Protein AF-A0A6C0J7R6-F1 (afdb_monomer)

Solvent-accessible surface area (backbone atoms only — not comparable to full-atom values): 5896 Å² total; per-residue (Å²): 75,39,37,36,39,24,44,80,94,34,68,48,23,51,50,45,50,52,54,37,61,77,65,73,53,64,64,44,81,42,80,46,54,79,89,48,46,66,60,50,27,64,76,67,74,39,95,66,68,17,42,32,33,38,44,53,92,96,43,79,41,82,62,41,39,40,67,48,50,52,50,51,51,50,51,54,53,52,58,74,71,48,97,60,61,67,69,58,56,56,53,53,55,55,60,58,68,71,66,70,80,128

Sequence (102 aa):
MFYVYSLKHCPYSISAVDVLERSGLRYKNIMVAQKDKSKYCKKHKMNTFPQIFYKKDKKMYKIGGCSDLLELFKLCKYLNTLPFKNELVFSLAKTFKRKKIN

Radius of gyration: 16.1 Å; Cα contacts (8 Å, |Δi|>4): 123; chains: 1; bounding box: 30×35×40 Å

Foldseek 3Di:
DKEWEAEPPDPQSVLQVVVCVVVVHDYDYHYDYPVCLVVVCVVLVHNDDGFMWDDDDPDIHGQHTSVSSVVVVVVVVVCVPDPDDPVVVVVVVVVVVVPPPD

pLDDT: mean 93.52, std 10.5, range [44.56, 98.69]

InterPro domains:
  IPR002109 Glutaredoxin [PF00462] (4-55)
  IPR036249 Thioredoxin-like superfamily [SSF52833] (3-73)

Organism: NCBI:txid1070528

Mean predicted aligned error: 4.41 Å

Nearest PDB structures (foldseek):
  3grx-assembly1_A  TM=7.916E-01  e=8.575E-05  Escherichia coli
  2caq-assembly1_A-2  TM=7.338E-01  e=6.503E-03  Schistosoma haematobium
  1u3i-assembly1_A-2  TM=6.625E-01  e=7.966E-03  Schistosoma mansoni
  8bhz-assembly1_A-2  TM=6.009E-01  e=1.117E-02  Schistosoma haematobium
  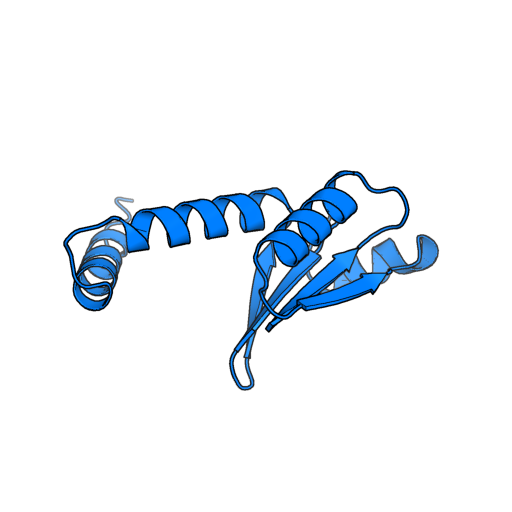3kmo-assembly1_A  TM=6.299E-01  e=2.351E-02  Homo sapiens

Structure (mmCIF, N/CA/C/O backbone):
data_AF-A0A6C0J7R6-F1
#
_entry.id   AF-A0A6C0J7R6-F1
#
loop_
_atom_site.group_PDB
_atom_site.id
_atom_site.type_symbol
_atom_site.label_atom_id
_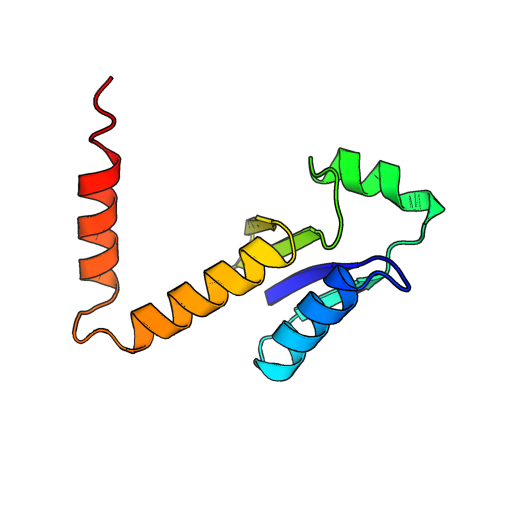atom_site.label_alt_id
_atom_site.label_comp_id
_atom_site.label_asym_id
_atom_site.label_entity_id
_atom_site.label_seq_id
_atom_site.pdbx_PDB_ins_code
_atom_site.Cartn_x
_atom_site.Cartn_y
_atom_site.Cartn_z
_atom_site.occupancy
_atom_site.B_iso_or_equiv
_atom_site.auth_seq_id
_atom_site.auth_comp_id
_atom_site.auth_asym_id
_atom_site.auth_atom_id
_atom_site.pdbx_PDB_model_num
ATOM 1 N N . MET A 1 1 ? -9.452 1.198 -3.781 1.00 96.00 1 MET A N 1
ATOM 2 C CA . MET A 1 1 ? -8.859 0.119 -4.614 1.00 96.00 1 MET A CA 1
ATOM 3 C C . MET A 1 1 ? -7.352 0.295 -4.649 1.00 96.00 1 MET A C 1
ATOM 5 O O . MET A 1 1 ? -6.901 1.416 -4.867 1.00 96.00 1 MET A O 1
ATOM 9 N N . PHE A 1 2 ? -6.585 -0.769 -4.429 1.00 98.38 2 PHE A N 1
ATOM 10 C CA . PHE A 1 2 ? -5.120 -0.709 -4.445 1.00 98.38 2 PHE A CA 1
ATOM 11 C C . PHE A 1 2 ? -4.555 -0.760 -5.868 1.00 98.38 2 PHE A C 1
ATOM 13 O O . PHE A 1 2 ? -5.110 -1.411 -6.747 1.00 98.38 2 PHE A O 1
ATOM 20 N N . TYR A 1 3 ? -3.442 -0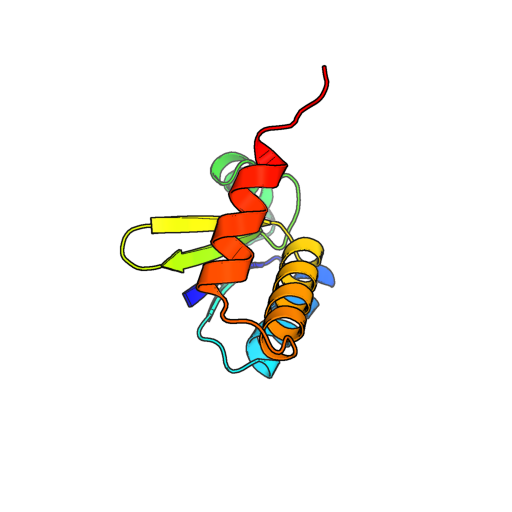.072 -6.091 1.00 98.62 3 TYR A N 1
ATOM 21 C CA . TYR A 1 3 ? -2.614 -0.175 -7.289 1.00 98.62 3 TYR A CA 1
ATOM 22 C C . TYR A 1 3 ? -1.210 -0.553 -6.838 1.00 98.62 3 TYR A C 1
ATOM 24 O O . TYR A 1 3 ? -0.589 0.192 -6.080 1.00 98.62 3 TYR A O 1
ATOM 32 N N . VAL A 1 4 ? -0.728 -1.700 -7.301 1.00 98.62 4 VAL A N 1
ATOM 33 C CA . VAL A 1 4 ? 0.581 -2.244 -6.937 1.00 98.62 4 VAL A CA 1
ATOM 34 C C . VAL A 1 4 ? 1.428 -2.276 -8.191 1.00 98.62 4 VAL A C 1
ATOM 36 O O . VAL A 1 4 ? 1.142 -3.039 -9.106 1.00 98.62 4 VAL A O 1
ATOM 39 N N . TYR A 1 5 ? 2.455 -1.439 -8.253 1.00 98.69 5 TYR A N 1
ATOM 40 C CA . TYR A 1 5 ? 3.480 -1.571 -9.280 1.00 98.69 5 TYR A CA 1
ATOM 41 C C . TYR A 1 5 ? 4.521 -2.557 -8.763 1.00 98.69 5 TYR A C 1
ATOM 43 O O . TYR A 1 5 ? 5.137 -2.307 -7.725 1.00 98.69 5 TYR A O 1
ATOM 51 N N . SER A 1 6 ? 4.686 -3.667 -9.473 1.00 98.25 6 SER A N 1
ATOM 52 C CA . SER A 1 6 ? 5.461 -4.839 -9.050 1.00 98.25 6 SER A CA 1
ATOM 53 C C . SER A 1 6 ? 6.602 -5.112 -10.018 1.00 98.25 6 SER A C 1
ATOM 55 O O . SER A 1 6 ? 6.472 -4.834 -11.207 1.00 98.25 6 SER A O 1
ATOM 57 N N . LEU A 1 7 ? 7.697 -5.700 -9.537 1.00 97.88 7 LEU A N 1
ATOM 58 C CA . LEU A 1 7 ? 8.737 -6.263 -10.405 1.00 97.88 7 LEU A CA 1
ATOM 59 C C . LEU A 1 7 ? 8.624 -7.788 -10.457 1.00 97.88 7 LEU A C 1
ATOM 61 O O . LEU A 1 7 ? 8.321 -8.433 -9.449 1.00 97.88 7 LEU A O 1
ATOM 65 N N . LYS A 1 8 ? 8.924 -8.367 -11.625 1.00 95.62 8 LYS A N 1
ATOM 66 C CA . LYS A 1 8 ? 8.990 -9.824 -11.800 1.00 95.62 8 LYS A CA 1
ATOM 67 C C . LYS A 1 8 ? 10.073 -10.402 -10.878 1.00 95.62 8 LYS A C 1
ATOM 69 O O . LYS A 1 8 ? 11.147 -9.821 -10.764 1.00 95.62 8 LYS A O 1
ATOM 74 N N . HIS A 1 9 ? 9.787 -11.534 -10.233 1.00 94.19 9 HIS A N 1
ATOM 75 C CA . HIS A 1 9 ? 10.698 -12.230 -9.308 1.00 94.19 9 HIS A CA 1
ATOM 76 C C . HIS A 1 9 ? 11.167 -11.403 -8.093 1.00 94.19 9 HIS A C 1
ATOM 78 O O . HIS A 1 9 ? 12.147 -11.759 -7.450 1.00 94.19 9 HIS A O 1
ATOM 84 N N . CYS A 1 10 ? 10.478 -10.311 -7.744 1.00 96.44 10 CYS A N 1
ATOM 85 C CA . CYS A 1 10 ? 10.778 -9.549 -6.533 1.00 96.44 10 CYS A CA 1
ATOM 86 C C . CYS A 1 10 ? 9.988 -10.114 -5.337 1.00 96.44 10 CYS A C 1
ATOM 88 O O . CYS A 1 10 ? 8.758 -9.996 -5.342 1.00 96.44 10 CYS A O 1
ATOM 90 N N . PRO A 1 11 ? 10.646 -10.645 -4.283 1.00 97.62 11 PRO A N 1
ATOM 91 C CA . PRO A 1 11 ? 9.957 -11.240 -3.133 1.00 97.62 11 PRO A CA 1
ATOM 92 C C . PRO A 1 11 ? 8.985 -10.278 -2.441 1.00 97.62 11 PRO A C 1
ATOM 94 O O . PRO A 1 11 ? 7.862 -10.650 -2.116 1.00 97.62 11 PRO A O 1
ATOM 97 N N . TYR A 1 12 ? 9.369 -9.007 -2.294 1.00 98.19 12 TYR A N 1
ATOM 98 C CA . TYR A 1 12 ? 8.500 -7.983 -1.707 1.00 98.19 12 TYR A CA 1
ATOM 99 C C . TYR A 1 12 ? 7.284 -7.661 -2.579 1.00 98.19 12 TYR A C 1
ATOM 101 O O . TYR A 1 12 ? 6.228 -7.319 -2.056 1.00 98.19 12 TYR A O 1
ATOM 109 N N . SER A 1 13 ? 7.419 -7.756 -3.907 1.00 98.12 13 SER A N 1
ATOM 110 C CA . SER A 1 13 ? 6.284 -7.545 -4.813 1.00 98.12 13 SER A CA 1
ATOM 111 C C . SER A 1 13 ? 5.303 -8.712 -4.737 1.00 98.12 13 SER A C 1
ATOM 113 O O . SER A 1 13 ? 4.102 -8.478 -4.672 1.00 98.12 13 SER A O 1
ATOM 115 N N . ILE A 1 14 ? 5.817 -9.946 -4.683 1.00 98.25 14 ILE A N 1
ATOM 116 C CA . ILE A 1 14 ? 5.007 -11.158 -4.495 1.00 98.25 14 ILE A CA 1
ATOM 117 C C . ILE A 1 14 ? 4.256 -11.073 -3.164 1.00 98.25 14 ILE A C 1
ATOM 119 O O . ILE A 1 14 ? 3.035 -11.135 -3.150 1.00 98.25 14 ILE A O 1
ATOM 123 N N . SER A 1 15 ? 4.966 -10.797 -2.067 1.00 98.12 15 SER A N 1
ATOM 124 C CA . SER A 1 15 ? 4.369 -10.681 -0.731 1.00 98.12 15 SER A CA 1
ATOM 125 C C . SER A 1 15 ? 3.264 -9.619 -0.659 1.00 98.12 15 SER A C 1
ATOM 127 O O . SER A 1 15 ? 2.186 -9.880 -0.130 1.00 98.12 15 SER A O 1
ATOM 129 N N . ALA A 1 16 ? 3.474 -8.433 -1.243 1.00 98.12 16 ALA A N 1
ATOM 130 C CA . ALA A 1 16 ? 2.445 -7.392 -1.253 1.00 98.12 16 ALA A CA 1
ATOM 131 C C . ALA A 1 16 ? 1.189 -7.795 -2.043 1.00 98.12 16 ALA A C 1
ATOM 133 O O . ALA A 1 16 ? 0.077 -7.468 -1.626 1.00 98.12 16 ALA A O 1
ATOM 134 N N . VAL A 1 17 ? 1.357 -8.493 -3.172 1.00 98.12 17 VAL A N 1
ATOM 135 C CA . VAL A 1 17 ? 0.236 -9.016 -3.967 1.00 98.12 17 VAL A CA 1
ATOM 136 C C . VAL A 1 17 ? -0.497 -10.115 -3.199 1.00 98.12 17 VAL A C 1
ATOM 138 O O . VAL A 1 17 ? -1.714 -10.030 -3.070 1.00 98.12 17 VAL A O 1
ATOM 141 N N . ASP A 1 18 ? 0.223 -11.064 -2.602 1.00 97.88 18 ASP A N 1
ATOM 142 C CA . ASP A 1 18 ? -0.360 -12.153 -1.808 1.00 97.88 18 ASP A CA 1
ATOM 143 C C . ASP A 1 18 ? -1.177 -11.629 -0.623 1.00 97.88 18 ASP A C 1
ATOM 145 O O . ASP A 1 18 ? -2.261 -12.132 -0.329 1.00 97.88 18 ASP A O 1
ATOM 149 N N . VAL A 1 19 ? -0.678 -10.600 0.067 1.00 97.19 19 VAL A N 1
ATOM 150 C CA . VAL A 1 19 ? -1.391 -9.957 1.181 1.00 97.19 19 VAL A CA 1
ATOM 151 C C . VAL A 1 19 ? -2.698 -9.324 0.710 1.00 97.19 19 VAL A C 1
ATOM 153 O O . VAL A 1 19 ? -3.713 -9.432 1.401 1.00 97.19 19 VAL A O 1
ATOM 156 N N . LEU A 1 20 ? -2.692 -8.672 -0.455 1.00 97.62 20 LEU A N 1
ATOM 157 C CA . LEU A 1 20 ? -3.895 -8.069 -1.028 1.00 97.62 20 LEU A CA 1
ATOM 158 C C . LEU A 1 20 ? -4.893 -9.129 -1.492 1.00 97.62 20 LEU A C 1
ATOM 160 O O . LEU A 1 20 ? -6.070 -9.013 -1.154 1.00 97.62 20 LEU A O 1
ATOM 164 N N . GLU A 1 21 ? -4.425 -10.181 -2.159 1.00 97.12 21 GLU A N 1
ATOM 165 C CA . GLU A 1 21 ? -5.249 -11.317 -2.579 1.00 97.12 21 GLU A CA 1
ATOM 166 C C . GLU A 1 21 ? -5.947 -11.964 -1.374 1.00 97.12 21 GLU A C 1
ATOM 168 O O . GLU A 1 21 ? -7.173 -12.030 -1.315 1.00 97.12 21 GLU A O 1
ATOM 173 N N . ARG A 1 22 ? -5.182 -12.320 -0.330 1.00 96.94 22 ARG A N 1
ATOM 174 C CA . ARG A 1 22 ? -5.716 -12.935 0.902 1.00 96.94 22 ARG A CA 1
ATOM 175 C C . ARG A 1 22 ? -6.664 -12.025 1.681 1.00 96.94 22 ARG A C 1
ATOM 177 O O . ARG A 1 22 ? -7.441 -12.514 2.494 1.00 96.94 22 ARG A O 1
ATOM 184 N N . SER A 1 23 ? -6.585 -10.710 1.485 1.00 94.75 23 SER A N 1
ATOM 185 C CA . SER A 1 23 ? -7.474 -9.759 2.160 1.00 94.75 23 SER A CA 1
ATOM 186 C C . SER A 1 23 ? -8.849 -9.619 1.505 1.00 94.75 23 SER A C 1
ATOM 188 O O . SER A 1 23 ? -9.733 -9.007 2.101 1.00 94.75 23 SER A O 1
ATOM 190 N N . GLY A 1 24 ? -9.028 -10.111 0.272 1.00 95.19 24 GLY A N 1
ATOM 191 C CA . GLY A 1 24 ? -10.250 -9.905 -0.515 1.00 95.19 24 GLY A CA 1
ATOM 192 C C . GLY A 1 24 ? -10.476 -8.452 -0.965 1.00 95.19 24 GLY A C 1
ATOM 193 O O . GLY A 1 24 ? -11.532 -8.117 -1.505 1.00 95.19 24 GLY A O 1
ATOM 194 N N . LEU A 1 25 ? -9.508 -7.553 -0.748 1.00 95.25 25 LEU A N 1
ATOM 195 C CA . LEU A 1 25 ? -9.613 -6.152 -1.145 1.00 95.25 25 LEU A CA 1
ATOM 196 C C . LEU A 1 25 ? -9.329 -5.994 -2.638 1.00 95.25 25 LEU A C 1
ATOM 198 O O . LEU A 1 25 ? -8.341 -6.497 -3.162 1.00 95.25 25 LEU A O 1
ATOM 202 N N . ARG A 1 26 ? -10.148 -5.191 -3.327 1.00 97.19 26 ARG A N 1
ATOM 203 C CA . ARG A 1 26 ? -9.931 -4.883 -4.748 1.00 97.19 26 ARG A CA 1
ATOM 204 C C . ARG A 1 26 ? -8.563 -4.234 -4.966 1.00 97.19 26 ARG A C 1
ATOM 206 O O . ARG A 1 26 ? -8.284 -3.157 -4.413 1.00 97.19 26 ARG A O 1
ATOM 213 N N . TYR A 1 27 ? -7.773 -4.818 -5.860 1.00 98.44 27 TYR A N 1
ATOM 214 C CA . TYR A 1 27 ? -6.481 -4.289 -6.273 1.00 98.44 27 TYR A CA 1
ATOM 215 C C . TYR A 1 27 ? -6.229 -4.479 -7.775 1.00 98.44 27 TYR A C 1
ATOM 217 O O . TYR A 1 27 ? -6.871 -5.287 -8.438 1.00 98.44 27 TYR A O 1
ATOM 225 N N . LYS A 1 28 ? -5.289 -3.700 -8.314 1.00 98.44 28 LYS A N 1
ATOM 226 C CA . LYS A 1 28 ? -4.729 -3.850 -9.657 1.00 98.44 28 LYS A CA 1
ATOM 227 C C . LYS A 1 28 ? -3.219 -4.025 -9.543 1.00 98.44 28 LYS A C 1
ATOM 229 O O . LYS A 1 28 ? -2.537 -3.117 -9.062 1.00 98.44 28 LYS A O 1
ATOM 234 N N . ASN A 1 29 ? -2.702 -5.154 -10.017 1.00 98.19 29 ASN A N 1
ATOM 235 C CA . ASN A 1 29 ? -1.265 -5.379 -10.157 1.00 98.19 29 ASN A CA 1
ATOM 236 C C . ASN A 1 29 ? -0.784 -4.871 -11.524 1.00 98.19 29 ASN A C 1
ATOM 238 O O . ASN A 1 29 ? -1.319 -5.254 -12.563 1.00 98.19 29 ASN A O 1
ATOM 242 N N . ILE A 1 30 ? 0.213 -3.993 -11.527 1.00 98.44 30 ILE A N 1
ATOM 243 C CA . ILE A 1 30 ? 0.893 -3.493 -12.719 1.00 98.44 30 ILE A CA 1
ATOM 244 C C . ILE A 1 30 ? 2.303 -4.068 -12.706 1.00 98.44 30 ILE A C 1
ATOM 246 O O . ILE A 1 30 ? 3.175 -3.592 -11.977 1.00 98.44 30 ILE A O 1
ATOM 250 N N . MET A 1 31 ? 2.527 -5.091 -13.527 1.00 98.25 31 MET A N 1
ATOM 251 C CA . MET A 1 31 ? 3.850 -5.681 -13.693 1.00 98.25 31 MET A CA 1
ATOM 252 C C . MET A 1 31 ? 4.745 -4.719 -14.481 1.00 98.25 31 MET A C 1
ATOM 254 O O . MET A 1 31 ? 4.514 -4.455 -15.660 1.00 98.25 31 MET A O 1
ATOM 258 N N . VAL A 1 32 ? 5.758 -4.172 -13.818 1.00 97.94 32 VAL A N 1
ATOM 259 C CA . VAL A 1 32 ? 6.734 -3.259 -14.410 1.00 97.94 32 VAL A CA 1
ATOM 260 C C . VAL A 1 32 ? 7.885 -4.075 -14.985 1.00 97.94 32 VAL A C 1
ATOM 262 O O . VAL A 1 32 ? 8.509 -4.881 -14.293 1.00 97.94 32 VAL A O 1
ATOM 265 N N . ALA A 1 33 ? 8.177 -3.860 -16.267 1.00 97.44 33 ALA A N 1
ATOM 266 C CA . ALA A 1 33 ? 9.349 -4.446 -16.896 1.00 97.44 33 ALA A CA 1
ATOM 267 C C . ALA A 1 33 ? 10.628 -3.863 -16.279 1.00 97.44 33 ALA A C 1
ATOM 269 O O . ALA A 1 33 ? 10.692 -2.673 -15.966 1.00 97.44 33 ALA A O 1
ATOM 270 N N . GLN A 1 34 ? 11.680 -4.676 -16.163 1.00 95.25 34 GLN A N 1
ATOM 271 C CA . GLN A 1 34 ? 12.937 -4.254 -15.535 1.00 95.25 34 GLN A CA 1
ATOM 272 C C . GLN A 1 34 ? 13.530 -2.991 -16.188 1.00 95.25 34 GLN A C 1
ATOM 274 O O . GLN A 1 34 ? 14.014 -2.104 -15.485 1.00 95.25 34 GLN A O 1
ATOM 279 N N . LYS A 1 35 ? 13.410 -2.864 -17.518 1.00 97.12 35 LYS A N 1
ATOM 280 C CA . LYS A 1 35 ? 13.835 -1.680 -18.287 1.00 97.12 35 LYS A CA 1
ATOM 281 C C . LYS A 1 35 ? 13.112 -0.386 -17.887 1.00 97.12 35 LYS A C 1
ATOM 283 O O . LYS A 1 35 ? 13.688 0.692 -17.964 1.00 97.12 35 LYS A O 1
ATOM 288 N N . ASP A 1 36 ? 11.875 -0.488 -17.402 1.00 97.69 36 ASP A N 1
ATOM 289 C CA . ASP A 1 36 ? 11.042 0.651 -17.008 1.00 97.69 36 ASP A CA 1
ATOM 290 C C . ASP A 1 36 ? 11.175 1.005 -15.517 1.00 97.69 36 ASP A C 1
ATOM 292 O O . ASP A 1 36 ? 10.592 1.993 -15.061 1.00 97.69 36 ASP A O 1
ATOM 296 N N . LYS A 1 37 ? 11.963 0.246 -14.741 1.00 96.38 37 LYS A N 1
ATOM 297 C CA . LYS A 1 37 ? 12.141 0.449 -13.292 1.00 96.38 37 LYS A CA 1
ATOM 298 C C . LYS A 1 37 ? 12.476 1.906 -12.953 1.00 96.38 37 LYS A C 1
ATOM 300 O O . LYS A 1 37 ? 11.797 2.522 -12.134 1.00 96.38 37 LYS A O 1
ATOM 305 N N . SER A 1 38 ? 13.483 2.477 -13.620 1.00 97.19 38 SER A N 1
ATOM 306 C CA . SER A 1 38 ? 13.944 3.854 -13.374 1.00 97.19 38 SER A CA 1
ATOM 307 C C . SER A 1 38 ? 12.860 4.900 -13.667 1.00 97.19 38 SER A C 1
ATOM 309 O O . SER A 1 38 ? 12.663 5.834 -12.887 1.00 97.19 38 SER A O 1
ATOM 311 N N . LYS A 1 39 ? 12.085 4.706 -14.743 1.00 97.88 39 LYS A N 1
ATOM 312 C CA . LYS A 1 39 ? 10.968 5.585 -15.121 1.00 97.88 39 LYS A CA 1
ATOM 313 C C . LYS A 1 39 ? 9.920 5.658 -14.014 1.00 97.88 39 LYS A C 1
ATOM 315 O O . LYS A 1 39 ? 9.500 6.751 -13.636 1.00 97.88 39 LYS A O 1
ATOM 320 N N . TYR A 1 40 ? 9.515 4.510 -13.477 1.00 97.75 40 TYR A N 1
ATOM 321 C CA . TYR A 1 40 ? 8.521 4.450 -12.406 1.00 97.75 40 TYR A CA 1
ATOM 322 C C . TYR A 1 40 ? 9.062 4.975 -11.076 1.00 97.75 40 TYR A C 1
ATOM 324 O O . TYR A 1 40 ? 8.361 5.740 -10.416 1.00 97.75 40 TYR A O 1
ATOM 332 N N . CYS A 1 41 ? 10.319 4.679 -10.728 1.00 97.50 41 CYS A N 1
ATOM 333 C CA . CYS A 1 41 ? 10.967 5.266 -9.554 1.00 97.50 41 CYS A CA 1
ATOM 334 C C . CYS A 1 41 ? 10.934 6.804 -9.581 1.00 97.50 41 CYS A C 1
ATOM 336 O O . CYS A 1 41 ? 10.487 7.435 -8.619 1.00 97.50 41 CYS A O 1
ATOM 338 N N . LYS A 1 42 ? 11.314 7.412 -10.715 1.00 97.88 42 LYS A N 1
ATOM 339 C CA . LYS A 1 42 ? 11.249 8.870 -10.914 1.00 97.88 42 LYS A CA 1
ATOM 340 C C . LYS A 1 42 ? 9.812 9.388 -10.841 1.00 97.88 42 LYS A C 1
ATOM 342 O O . LYS A 1 42 ? 9.534 10.317 -10.087 1.00 97.88 42 LYS A O 1
ATOM 347 N N . LYS A 1 43 ? 8.885 8.757 -11.572 1.00 97.44 43 LYS A N 1
ATOM 348 C CA . LYS A 1 43 ? 7.467 9.156 -11.624 1.00 97.44 43 LYS A CA 1
ATOM 349 C C . LYS A 1 43 ? 6.809 9.158 -10.241 1.00 97.44 43 LYS A C 1
ATOM 351 O O . LYS A 1 43 ? 6.027 10.051 -9.932 1.00 97.44 43 LYS A O 1
ATOM 356 N N . HIS A 1 44 ? 7.099 8.154 -9.421 1.00 97.50 44 HIS A N 1
ATOM 357 C CA . HIS A 1 44 ? 6.443 7.936 -8.130 1.00 97.50 44 HIS A CA 1
ATOM 358 C C . HIS A 1 44 ? 7.222 8.501 -6.937 1.00 97.50 44 HIS A C 1
ATOM 360 O O . HIS A 1 44 ? 6.738 8.439 -5.802 1.00 97.50 44 HIS A O 1
ATOM 366 N N . LYS A 1 45 ? 8.413 9.067 -7.181 1.00 97.31 45 LYS A N 1
ATOM 367 C CA . LYS A 1 45 ? 9.329 9.555 -6.140 1.00 97.31 45 LYS A CA 1
ATOM 368 C C . LYS A 1 45 ? 9.568 8.465 -5.085 1.00 97.31 45 LYS A C 1
ATOM 370 O O . LYS A 1 45 ? 9.315 8.652 -3.891 1.00 97.31 45 LYS A O 1
ATOM 375 N N . MET A 1 46 ? 9.934 7.277 -5.559 1.00 96.62 46 MET A N 1
ATOM 376 C CA . MET A 1 46 ? 10.222 6.080 -4.764 1.00 96.62 46 MET A CA 1
ATOM 377 C C . MET A 1 46 ? 11.427 5.368 -5.365 1.00 96.62 46 MET A C 1
ATOM 379 O O . MET A 1 46 ? 11.545 5.301 -6.581 1.00 96.62 46 MET A O 1
ATOM 383 N N . ASN A 1 47 ? 12.290 4.796 -4.529 1.00 94.81 47 ASN A N 1
ATOM 384 C CA . ASN A 1 47 ? 13.520 4.149 -5.003 1.00 94.81 47 ASN A CA 1
ATOM 385 C C . ASN A 1 47 ? 13.396 2.622 -5.113 1.00 94.81 47 ASN A C 1
ATOM 387 O O . ASN A 1 47 ? 14.256 1.966 -5.699 1.00 94.81 47 ASN A O 1
ATOM 391 N N . THR A 1 48 ? 12.325 2.049 -4.564 1.00 95.56 48 THR A N 1
ATOM 392 C CA . THR A 1 48 ? 12.137 0.604 -4.412 1.00 95.56 48 THR A CA 1
ATOM 393 C C . THR A 1 48 ? 10.800 0.145 -4.988 1.00 95.56 48 THR A C 1
ATOM 395 O O . THR A 1 48 ? 9.957 0.959 -5.367 1.00 95.56 48 THR A O 1
ATOM 398 N N . PHE A 1 49 ? 10.647 -1.174 -5.099 1.00 97.94 49 PHE A N 1
ATOM 399 C CA . PHE A 1 49 ? 9.412 -1.862 -5.462 1.00 97.94 49 PHE A CA 1
ATOM 400 C C . PHE A 1 49 ? 9.071 -2.891 -4.369 1.00 97.94 49 PHE A C 1
ATOM 402 O O . PHE A 1 49 ? 9.998 -3.410 -3.743 1.00 97.94 49 PHE A O 1
ATOM 409 N N . PRO A 1 50 ? 7.785 -3.215 -4.145 1.00 98.44 50 PRO A N 1
ATOM 410 C CA . PRO A 1 50 ? 6.615 -2.698 -4.857 1.00 98.44 50 PRO A CA 1
ATOM 411 C C . PRO A 1 50 ? 6.350 -1.221 -4.544 1.00 98.44 50 PRO A C 1
ATOM 413 O O . PRO A 1 50 ? 6.793 -0.708 -3.521 1.00 98.44 50 PRO A O 1
ATOM 416 N N . GLN A 1 51 ? 5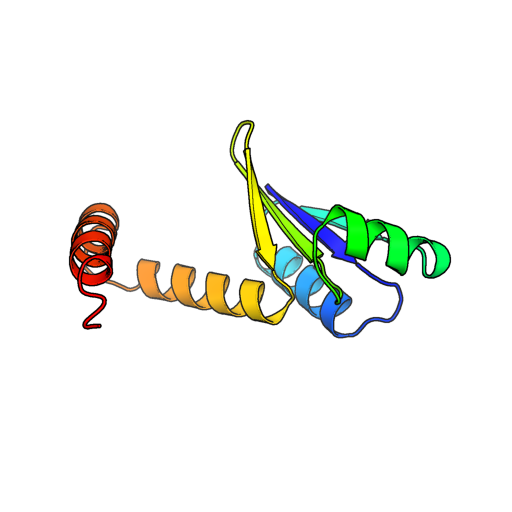.643 -0.532 -5.437 1.00 98.62 51 GLN A N 1
ATOM 417 C CA . GLN A 1 51 ? 5.177 0.839 -5.211 1.00 98.62 51 GLN A CA 1
ATOM 418 C C . GLN A 1 51 ? 3.659 0.818 -5.136 1.00 98.62 51 GLN A C 1
ATOM 420 O O . GLN A 1 51 ? 2.988 0.490 -6.118 1.00 98.62 51 GLN A O 1
ATOM 425 N N . ILE A 1 52 ? 3.128 1.122 -3.956 1.00 98.69 52 ILE A N 1
ATOM 426 C CA . ILE A 1 52 ? 1.735 0.861 -3.613 1.00 98.69 52 ILE A CA 1
ATOM 427 C C . ILE A 1 52 ? 0.996 2.177 -3.425 1.00 98.69 52 ILE A C 1
ATOM 429 O O . ILE A 1 52 ? 1.418 3.072 -2.686 1.00 98.69 52 ILE A O 1
ATOM 433 N N . PHE A 1 53 ? -0.150 2.262 -4.089 1.00 98.56 53 PHE A N 1
ATOM 434 C CA . PHE A 1 53 ? -1.068 3.385 -4.011 1.00 98.56 53 PHE A CA 1
ATOM 435 C C . PHE A 1 53 ? -2.473 2.897 -3.693 1.00 98.56 53 PHE A C 1
ATOM 437 O O . PHE A 1 53 ? -2.876 1.804 -4.092 1.00 98.56 53 PHE A O 1
ATOM 444 N N . TYR A 1 54 ? -3.250 3.743 -3.031 1.00 98.38 54 TYR A N 1
ATOM 445 C CA . TYR A 1 54 ? -4.667 3.521 -2.800 1.00 98.38 54 TYR A CA 1
ATOM 446 C C . TYR A 1 54 ? -5.484 4.594 -3.514 1.00 98.38 54 TYR A C 1
ATOM 448 O O . TYR A 1 54 ? -5.315 5.787 -3.266 1.00 98.38 54 TYR A O 1
ATOM 456 N N . LYS A 1 55 ? -6.384 4.173 -4.405 1.00 97.69 55 LYS A N 1
ATOM 457 C CA . LYS A 1 55 ? -7.368 5.055 -5.035 1.00 97.69 55 LYS A CA 1
ATOM 458 C C . LYS A 1 55 ? -8.623 5.116 -4.176 1.00 97.69 55 LYS A C 1
ATOM 460 O O . LYS A 1 55 ? -9.275 4.081 -3.982 1.00 97.69 55 LYS A O 1
ATOM 465 N N . LYS A 1 56 ? -8.972 6.323 -3.733 1.00 96.50 56 LYS A N 1
ATOM 466 C CA . LYS A 1 56 ? -10.263 6.654 -3.121 1.00 96.50 56 LYS A CA 1
ATOM 467 C C . LYS A 1 56 ? -10.843 7.854 -3.864 1.00 96.50 56 LYS A C 1
ATOM 469 O O . LYS A 1 56 ? -10.180 8.883 -3.992 1.00 96.50 56 LYS A O 1
ATOM 474 N N . ASP A 1 57 ? -12.047 7.692 -4.401 1.00 94.25 57 ASP A N 1
ATOM 475 C CA . ASP A 1 57 ? -12.709 8.683 -5.252 1.00 94.25 57 ASP A CA 1
ATOM 476 C C . ASP A 1 57 ? -11.804 9.117 -6.427 1.00 94.25 57 ASP A C 1
ATOM 478 O O . ASP A 1 57 ? -11.300 8.281 -7.188 1.00 94.25 57 ASP A O 1
ATOM 482 N N . LYS A 1 58 ? -11.559 10.425 -6.565 1.00 94.12 58 LYS A N 1
ATOM 483 C CA . LYS A 1 58 ? -10.666 11.014 -7.576 1.00 94.12 58 LYS A CA 1
ATOM 484 C C . LYS A 1 58 ? -9.220 11.193 -7.085 1.00 94.12 58 LYS A C 1
ATOM 486 O O . LYS A 1 58 ? -8.410 11.771 -7.804 1.00 94.12 58 LYS A O 1
ATOM 491 N N . LYS A 1 59 ? -8.876 10.720 -5.880 1.00 96.81 59 LYS A N 1
ATOM 492 C CA . LYS A 1 59 ? -7.558 10.928 -5.258 1.00 96.81 59 LYS A CA 1
ATOM 493 C C . LYS A 1 59 ? -6.755 9.629 -5.164 1.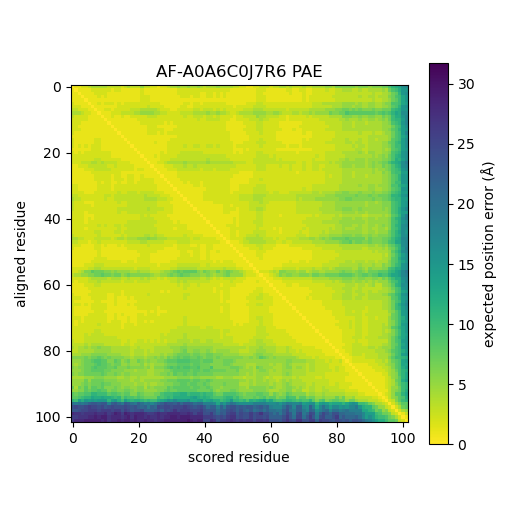00 96.81 59 LYS A C 1
ATOM 495 O O . LYS A 1 59 ? -7.277 8.564 -4.831 1.00 96.81 59 LYS A O 1
ATOM 500 N N . MET A 1 60 ? -5.459 9.745 -5.453 1.00 96.94 60 MET A N 1
ATOM 501 C CA . MET A 1 60 ? -4.468 8.687 -5.262 1.00 96.94 60 MET A CA 1
ATOM 502 C C . MET A 1 60 ? -3.639 8.993 -4.020 1.00 96.94 60 MET A C 1
ATOM 504 O O . MET A 1 60 ? -3.046 10.063 -3.912 1.00 96.94 60 MET A O 1
ATOM 508 N N . TYR A 1 61 ? -3.584 8.035 -3.106 1.00 97.94 61 TYR A N 1
ATOM 509 C CA . TYR A 1 61 ? -2.814 8.113 -1.873 1.00 97.94 61 TYR A CA 1
ATOM 510 C C . TYR A 1 61 ? -1.603 7.198 -2.001 1.00 97.94 61 TYR A C 1
ATOM 512 O O . TYR A 1 61 ? -1.754 6.012 -2.290 1.00 97.94 61 TYR A O 1
ATOM 520 N N . LYS A 1 62 ? -0.401 7.743 -1.810 1.00 97.94 62 LYS A N 1
ATOM 521 C CA . LYS A 1 62 ? 0.820 6.939 -1.723 1.00 97.94 62 LYS A CA 1
ATOM 522 C C . LYS A 1 62 ? 0.800 6.185 -0.397 1.00 97.94 62 LYS A C 1
ATOM 524 O O . LYS A 1 62 ? 0.706 6.822 0.647 1.00 97.94 62 LYS A O 1
ATOM 529 N N . ILE A 1 63 ? 0.868 4.858 -0.462 1.00 98.00 63 ILE A N 1
ATOM 530 C CA . ILE A 1 63 ? 0.998 4.002 0.722 1.00 98.00 63 ILE A CA 1
ATOM 531 C C . ILE A 1 63 ? 2.479 3.796 1.026 1.00 98.00 63 ILE A C 1
ATOM 533 O O . ILE A 1 63 ? 2.907 4.067 2.137 1.00 98.00 63 ILE A O 1
ATOM 537 N N . GLY A 1 64 ? 3.265 3.407 0.016 1.00 98.00 64 GLY A N 1
ATOM 538 C CA . GLY A 1 64 ? 4.686 3.105 0.178 1.00 98.00 64 GLY A CA 1
ATOM 539 C C . GLY A 1 64 ? 5.051 1.758 -0.440 1.00 98.00 64 GLY A C 1
ATOM 540 O O . GLY A 1 64 ? 4.541 1.415 -1.509 1.00 98.00 64 GLY A O 1
ATOM 541 N N . GLY A 1 65 ? 5.969 1.036 0.193 1.00 98.12 65 GLY A N 1
ATOM 542 C CA . GLY A 1 65 ? 6.388 -0.312 -0.173 1.00 98.12 65 GLY A CA 1
ATOM 543 C C . GLY A 1 65 ? 5.627 -1.411 0.569 1.00 98.12 65 GLY A C 1
ATOM 544 O O . GLY A 1 65 ? 4.587 -1.187 1.185 1.00 98.12 65 GLY A O 1
ATOM 545 N N . CYS A 1 66 ? 6.162 -2.633 0.504 1.00 98.12 66 CYS A N 1
ATOM 546 C CA . CYS A 1 66 ? 5.546 -3.806 1.131 1.00 98.12 66 CYS A CA 1
ATOM 547 C C . CYS A 1 66 ? 5.428 -3.668 2.661 1.00 98.12 66 CYS A C 1
ATOM 549 O O . CYS A 1 66 ? 4.409 -4.055 3.227 1.00 98.12 66 CYS A O 1
ATOM 551 N N . SER A 1 67 ? 6.441 -3.106 3.329 1.00 97.81 67 SER A N 1
ATOM 552 C CA . SER A 1 67 ? 6.425 -2.867 4.779 1.00 97.81 67 SER A CA 1
ATOM 553 C C . SER A 1 67 ? 5.299 -1.920 5.187 1.00 97.81 67 SER A C 1
ATOM 555 O O . SER A 1 67 ? 4.538 -2.240 6.096 1.00 97.81 67 SER A O 1
ATOM 557 N N . ASP A 1 68 ? 5.140 -0.815 4.456 1.00 98.12 68 ASP A N 1
ATOM 558 C CA . ASP A 1 68 ? 4.113 0.194 4.726 1.00 98.12 68 ASP A CA 1
ATOM 559 C C . ASP A 1 68 ? 2.700 -0.386 4.558 1.00 98.12 68 ASP A C 1
ATOM 561 O O . ASP A 1 68 ? 1.798 -0.097 5.343 1.00 98.12 68 ASP A O 1
ATOM 565 N N . LEU A 1 69 ? 2.499 -1.260 3.560 1.00 98.06 69 LEU A N 1
ATOM 566 C CA . LEU A 1 69 ? 1.232 -1.975 3.381 1.00 98.06 69 LEU A CA 1
ATOM 567 C C . LEU A 1 69 ? 0.926 -2.892 4.574 1.00 98.06 69 LEU A C 1
ATOM 569 O O . LEU A 1 69 ? -0.196 -2.885 5.084 1.00 98.06 69 LEU A O 1
ATOM 573 N N . LEU A 1 70 ? 1.908 -3.684 5.011 1.00 97.75 70 LEU A N 1
ATOM 574 C CA . LEU A 1 70 ? 1.747 -4.597 6.144 1.00 97.75 70 LEU A CA 1
ATOM 575 C C . LEU A 1 70 ? 1.443 -3.838 7.437 1.00 97.75 70 LEU A C 1
ATOM 577 O O . LEU A 1 70 ? 0.575 -4.254 8.203 1.00 97.75 70 LEU A O 1
ATOM 581 N N . GLU A 1 71 ? 2.131 -2.724 7.674 1.00 98.12 71 GLU A N 1
ATOM 582 C CA . GLU A 1 71 ? 1.884 -1.859 8.824 1.00 98.12 71 GLU A CA 1
ATOM 583 C C . GLU A 1 71 ? 0.485 -1.244 8.775 1.00 98.12 71 GLU A C 1
ATOM 585 O O . GLU A 1 71 ? -0.258 -1.336 9.753 1.00 98.12 71 GLU A O 1
ATOM 590 N N . LEU A 1 72 ? 0.063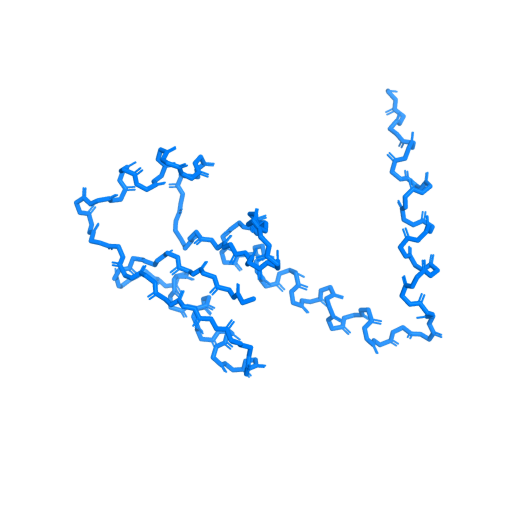 -0.722 7.619 1.00 96.88 72 LEU A N 1
ATOM 591 C CA . LEU A 1 72 ? -1.296 -0.215 7.433 1.00 96.88 72 LEU A CA 1
ATOM 592 C C . LEU A 1 72 ? -2.346 -1.286 7.755 1.00 96.88 72 LEU A C 1
ATOM 594 O O . LEU A 1 72 ? -3.328 -1.005 8.436 1.00 96.88 72 LEU A O 1
ATOM 598 N N . PHE A 1 73 ? -2.138 -2.526 7.311 1.00 96.50 73 PHE A N 1
ATOM 599 C CA . PHE A 1 73 ? -3.073 -3.621 7.580 1.00 96.50 73 PHE A CA 1
ATOM 600 C C . PHE A 1 73 ? -3.109 -3.990 9.062 1.00 96.50 73 PHE A C 1
ATOM 602 O O . PHE A 1 73 ? -4.190 -4.243 9.597 1.00 96.50 73 PHE A O 1
ATOM 609 N N . LYS A 1 74 ? -1.956 -3.990 9.741 1.00 96.38 74 LYS A N 1
ATOM 610 C CA . LYS A 1 74 ? -1.890 -4.170 11.198 1.00 96.38 74 LYS A CA 1
ATOM 611 C C . LYS A 1 74 ? -2.677 -3.076 11.917 1.00 96.38 74 LYS A C 1
ATOM 613 O O . LYS A 1 74 ? -3.489 -3.401 12.776 1.00 96.38 74 LYS A O 1
ATOM 618 N N . LEU A 1 75 ? -2.505 -1.813 11.524 1.00 94.25 75 LEU A N 1
ATOM 619 C CA . LEU A 1 75 ? -3.242 -0.684 12.096 1.00 94.25 75 LEU A CA 1
ATOM 620 C C . LEU A 1 75 ? -4.750 -0.805 11.862 1.00 94.25 75 LEU A C 1
ATOM 622 O O . LEU A 1 75 ? -5.521 -0.627 12.797 1.00 94.25 75 LEU A O 1
ATOM 626 N N . CYS A 1 76 ? -5.186 -1.160 10.650 1.00 93.44 76 CYS A N 1
ATOM 627 C CA . CYS A 1 76 ? -6.605 -1.377 10.363 1.00 93.44 76 CYS A CA 1
ATOM 628 C C . CYS A 1 76 ? -7.201 -2.500 11.220 1.00 93.44 76 CYS A C 1
ATOM 630 O O . CYS A 1 76 ? -8.290 -2.338 11.765 1.00 93.44 76 CYS A O 1
ATOM 632 N N . LYS A 1 77 ? -6.487 -3.622 11.372 1.00 93.00 77 LYS A N 1
ATOM 633 C CA . LYS A 1 77 ? -6.923 -4.721 12.245 1.00 93.00 77 LYS A CA 1
ATOM 634 C C . LYS A 1 77 ? -7.010 -4.272 13.697 1.00 93.00 77 LYS A C 1
ATOM 636 O O . LYS A 1 77 ? -8.017 -4.532 14.338 1.00 93.00 77 LYS A O 1
ATOM 641 N N . TYR A 1 78 ? -5.992 -3.567 14.185 1.00 93.31 78 TYR A N 1
ATOM 642 C CA . TYR A 1 78 ? -5.973 -3.050 15.547 1.00 93.31 78 TYR A CA 1
ATOM 643 C C . TYR A 1 78 ? -7.142 -2.094 15.811 1.00 93.31 78 TYR A C 1
ATOM 645 O O . TYR A 1 78 ? -7.866 -2.285 16.783 1.00 93.31 78 TYR A O 1
ATOM 653 N N . LEU A 1 79 ? -7.404 -1.136 14.915 1.00 92.44 79 LEU A N 1
ATOM 654 C CA . LEU A 1 79 ? -8.543 -0.217 15.036 1.00 92.44 79 LEU A CA 1
ATOM 655 C C . LEU A 1 79 ? -9.884 -0.957 15.151 1.00 92.44 79 LEU A C 1
ATOM 657 O O . LEU A 1 79 ? -10.715 -0.567 15.961 1.00 92.44 79 LEU A O 1
ATOM 661 N N . ASN A 1 80 ? -10.068 -2.059 14.418 1.00 89.56 80 ASN A N 1
ATOM 662 C CA . ASN A 1 80 ? -11.288 -2.871 14.493 1.00 89.56 80 ASN A CA 1
ATOM 663 C C . ASN A 1 80 ? -11.439 -3.655 15.810 1.00 89.56 80 ASN A C 1
ATOM 665 O O . ASN A 1 80 ? -12.520 -4.170 16.078 1.00 89.56 80 ASN A O 1
ATOM 669 N N . THR A 1 81 ? -10.377 -3.778 16.612 1.00 93.75 81 THR A N 1
ATOM 670 C CA . THR A 1 81 ? -10.429 -4.431 17.935 1.00 93.75 81 THR A CA 1
ATOM 671 C C . THR A 1 81 ? -10.694 -3.453 19.075 1.00 93.75 81 THR A C 1
ATOM 673 O O . THR A 1 81 ? -10.956 -3.879 20.198 1.00 93.75 81 THR A O 1
ATOM 676 N N . LEU A 1 82 ? -10.612 -2.145 18.816 1.00 92.31 82 LEU A N 1
ATOM 677 C CA . LEU A 1 82 ? -10.808 -1.138 19.849 1.00 92.31 82 LEU A CA 1
ATOM 678 C C . LEU A 1 82 ? -12.293 -1.016 20.222 1.00 92.31 82 LEU A C 1
ATOM 680 O O . LEU A 1 82 ? -13.149 -1.019 19.340 1.00 92.31 82 LEU A O 1
ATOM 684 N N . PRO A 1 83 ? -12.613 -0.789 21.509 1.00 95.44 83 PRO A N 1
ATOM 685 C CA . PRO A 1 83 ? -13.986 -0.534 21.948 1.00 95.44 83 PRO A CA 1
ATOM 686 C C . PRO A 1 83 ? -14.465 0.889 21.603 1.00 95.44 83 PRO A C 1
ATOM 688 O O . PRO A 1 83 ? -15.578 1.282 21.949 1.00 95.44 83 PRO A O 1
ATOM 691 N N . PHE A 1 84 ? -13.617 1.696 20.962 1.00 94.00 84 PHE A N 1
ATOM 692 C CA . PHE A 1 84 ? -13.865 3.107 20.695 1.00 94.00 84 PHE A CA 1
ATOM 693 C C . PHE A 1 84 ? -14.321 3.335 19.257 1.00 94.00 84 PHE A C 1
ATOM 695 O O . PHE A 1 84 ? -13.835 2.703 18.322 1.00 94.00 84 PHE A O 1
ATOM 702 N N . LYS A 1 85 ? -15.192 4.330 19.066 1.00 92.31 85 LYS A N 1
ATOM 703 C CA . LYS A 1 85 ? -15.561 4.800 17.727 1.00 92.31 85 LYS A CA 1
ATOM 704 C C . LYS A 1 85 ? -14.338 5.371 17.005 1.00 92.31 85 LYS A C 1
ATOM 706 O O . LYS A 1 85 ? -13.614 6.202 17.561 1.00 92.31 85 LYS A O 1
ATOM 711 N N . ASN A 1 86 ? -14.149 4.981 15.746 1.00 90.12 86 ASN A N 1
ATOM 712 C CA . ASN A 1 86 ? -13.024 5.422 14.919 1.00 90.12 86 ASN A CA 1
ATOM 713 C C . ASN A 1 86 ? -12.936 6.955 14.816 1.00 90.12 86 ASN A C 1
ATOM 715 O O . ASN A 1 86 ? -11.840 7.515 14.832 1.00 90.12 86 ASN A O 1
ATOM 719 N N . GLU A 1 87 ? -14.073 7.655 14.769 1.00 91.50 87 GLU A N 1
ATOM 720 C CA . GLU A 1 87 ? -14.128 9.120 14.717 1.00 91.50 87 GLU A CA 1
ATOM 721 C C . GLU A 1 87 ? -13.474 9.767 15.944 1.00 91.50 87 GLU A C 1
ATOM 723 O O . GLU A 1 87 ? -12.736 10.746 15.804 1.00 91.50 87 GLU A O 1
ATOM 728 N N . LEU A 1 88 ? -13.696 9.198 17.136 1.00 91.62 88 LEU A N 1
ATOM 729 C CA . LEU A 1 88 ? -13.093 9.672 18.382 1.00 91.62 88 LEU A CA 1
ATOM 730 C C . LEU A 1 88 ? -11.575 9.469 18.357 1.00 91.62 88 LEU A C 1
ATOM 732 O O . LEU A 1 88 ? -10.825 10.414 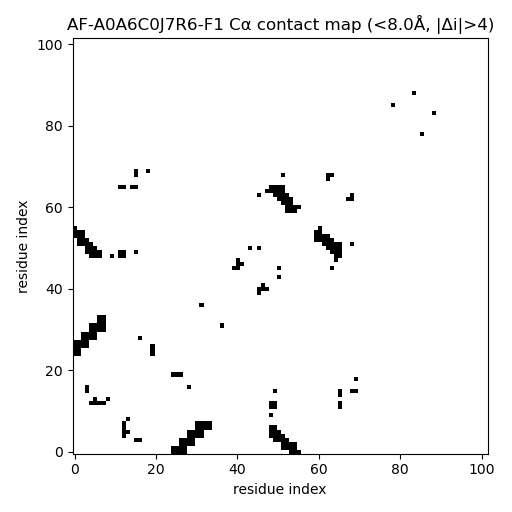18.610 1.00 91.62 88 LEU A O 1
ATOM 736 N N . VAL A 1 89 ? -11.125 8.265 17.987 1.00 92.06 89 VAL A N 1
ATOM 737 C CA . VAL A 1 89 ? -9.695 7.929 17.878 1.00 92.06 89 VAL A CA 1
ATOM 738 C C . VAL A 1 89 ? -8.990 8.894 16.921 1.00 92.06 89 VAL A C 1
ATOM 740 O O . VAL A 1 89 ? -7.958 9.477 17.259 1.00 92.06 89 VAL A O 1
ATOM 743 N N . PHE A 1 90 ? -9.569 9.134 15.741 1.00 90.75 90 PHE A N 1
ATOM 744 C CA . PHE A 1 90 ? -8.988 10.045 14.755 1.00 90.75 90 PHE A CA 1
ATOM 745 C C . PHE A 1 90 ? -9.027 11.515 15.179 1.00 90.75 90 PHE A C 1
ATOM 747 O O . PHE A 1 90 ? -8.120 12.267 14.812 1.00 90.75 90 PHE A O 1
ATOM 754 N N . SER A 1 91 ? -10.043 11.942 15.932 1.00 91.31 91 SER A N 1
ATOM 755 C CA . SER A 1 91 ? -10.100 13.293 16.500 1.00 91.31 91 SER A CA 1
ATOM 756 C C . SER A 1 91 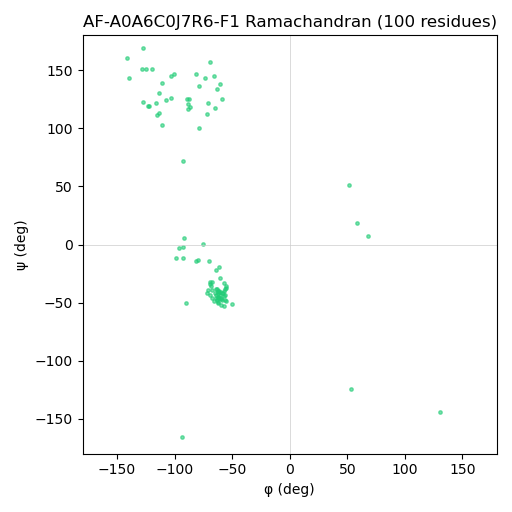? -8.944 13.522 17.478 1.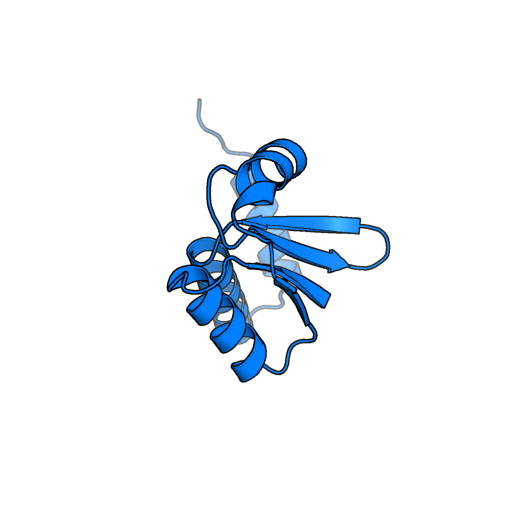00 91.31 91 SER A C 1
ATOM 758 O O . SER A 1 91 ? -8.164 14.461 17.309 1.00 91.31 91 SER A O 1
ATOM 760 N N . LEU A 1 92 ? -8.747 12.601 18.426 1.00 90.94 92 LEU A N 1
ATOM 761 C CA . LEU A 1 92 ? -7.681 12.692 19.427 1.00 90.94 92 LEU A CA 1
ATOM 762 C C . LEU A 1 92 ? -6.283 12.615 18.801 1.00 90.94 92 LEU A C 1
ATOM 764 O O . LEU A 1 92 ? -5.408 13.411 19.142 1.00 90.94 92 LEU A O 1
ATOM 768 N N . ALA A 1 93 ? -6.073 11.731 17.821 1.00 89.38 93 ALA A N 1
ATOM 769 C CA . ALA A 1 93 ? -4.791 11.612 17.122 1.00 89.38 93 ALA A CA 1
ATOM 770 C C . ALA A 1 93 ? -4.339 12.931 16.458 1.00 89.38 93 ALA A C 1
ATOM 772 O O . ALA A 1 93 ? -3.142 13.231 16.406 1.00 89.38 93 ALA A O 1
ATOM 773 N N . LYS A 1 94 ? -5.280 13.757 15.972 1.00 88.88 94 LYS A N 1
ATOM 774 C CA . LYS A 1 94 ? -4.970 15.086 15.411 1.00 88.88 94 LYS A CA 1
ATOM 775 C C . LYS A 1 94 ? -4.482 16.064 16.479 1.00 88.88 94 LYS A C 1
ATOM 777 O O . LYS A 1 94 ? -3.601 16.872 16.186 1.00 88.88 94 LYS A O 1
ATOM 782 N N . THR A 1 95 ? -5.021 15.982 17.693 1.00 89.06 95 THR A N 1
ATOM 783 C CA . THR A 1 95 ? -4.611 16.818 18.830 1.00 89.06 95 THR A CA 1
ATOM 784 C C . THR A 1 95 ? -3.164 16.533 19.226 1.00 89.06 95 THR A C 1
ATOM 786 O O . THR A 1 95 ? -2.381 17.466 19.392 1.00 89.06 95 THR A O 1
ATOM 789 N N . PHE A 1 96 ? -2.765 15.258 19.273 1.00 83.19 96 PHE A N 1
ATOM 790 C CA . PHE A 1 96 ? -1.387 14.875 19.606 1.00 83.19 96 PHE A CA 1
ATOM 791 C C . PHE A 1 96 ? -0.372 15.256 18.520 1.00 83.19 96 PHE A C 1
ATOM 793 O O . PHE A 1 96 ? 0.739 15.671 18.843 1.00 83.19 96 PHE A O 1
ATOM 800 N N . LYS A 1 97 ? -0.752 15.223 17.233 1.00 68.56 97 LYS A N 1
ATOM 801 C CA . LYS A 1 97 ? 0.131 15.637 16.121 1.00 68.56 97 LYS A CA 1
ATOM 802 C C . LYS A 1 97 ? 0.570 17.106 16.166 1.00 68.56 97 LYS A C 1
ATOM 804 O O . LYS A 1 97 ? 1.552 17.445 15.512 1.00 68.56 97 LYS A O 1
ATOM 809 N N . ARG A 1 98 ? -0.138 17.977 16.897 1.00 56.72 98 ARG A N 1
ATOM 810 C CA . ARG A 1 98 ? 0.214 19.404 17.026 1.00 56.72 98 ARG A CA 1
ATOM 811 C C . ARG A 1 98 ? 1.332 19.678 18.037 1.00 56.72 98 ARG A C 1
ATOM 813 O O . ARG A 1 98 ? 1.898 20.762 17.997 1.00 56.72 98 ARG A O 1
ATOM 820 N N . LYS A 1 99 ? 1.706 18.711 18.883 1.00 51.69 99 LYS A N 1
ATOM 821 C CA . LYS A 1 99 ? 2.883 18.813 19.759 1.00 51.69 99 LYS A CA 1
ATOM 822 C C . LYS A 1 99 ? 4.108 18.195 19.078 1.00 51.69 99 LYS A C 1
ATOM 824 O O . LYS A 1 99 ? 4.573 17.132 19.473 1.00 51.69 99 LYS A O 1
ATOM 829 N N . LYS A 1 100 ? 4.651 18.857 18.054 1.00 48.31 100 LYS A N 1
ATOM 830 C CA . LYS A 1 100 ? 6.100 18.759 17.832 1.00 48.31 100 LYS A CA 1
ATOM 831 C C . LYS A 1 100 ? 6.728 19.710 18.842 1.00 48.31 100 LYS A C 1
ATOM 833 O O . LYS A 1 100 ? 6.646 20.919 18.672 1.00 48.31 100 LYS A O 1
ATOM 838 N N . ILE A 1 101 ? 7.222 19.149 19.941 1.00 52.84 101 ILE A N 1
ATOM 839 C CA . ILE A 1 101 ? 8.158 19.849 20.818 1.00 52.84 101 ILE A CA 1
ATOM 840 C C . ILE A 1 101 ? 9.407 20.053 19.953 1.00 52.84 101 ILE A C 1
ATOM 842 O O . ILE A 1 101 ? 9.923 19.071 19.413 1.00 52.84 101 ILE A O 1
ATOM 846 N N . ASN A 1 102 ? 9.750 21.319 19.705 1.00 44.56 102 ASN A N 1
ATOM 847 C CA . ASN A 1 102 ? 10.989 21.709 19.034 1.00 44.56 102 ASN A CA 1
ATOM 848 C C . ASN A 1 102 ? 12.192 21.317 19.888 1.00 44.56 102 ASN A C 1
ATOM 850 O O . ASN A 1 102 ? 12.076 21.457 21.127 1.00 44.56 102 ASN A O 1
#

Secondary structure (DSSP, 8-state):
-EEEEEETT-HHHHHHHHHHHHHT--EEEEEE-GGGHHHHHHHHT-SSS-EEEEEETTEEEEEESHHHHHHHHHHHHHHHH-SS-HHHHHHHHHHHHT----